Protein AF-A0A8S9IQ61-F1 (afdb_monomer)

pLDDT: mean 86.8, std 17.97, range [38.56, 98.62]

Radius of gyration: 48.07 Å; Cα contacts (8 Å, |Δi|>4): 17; chains: 1; bounding box: 94×70×115 Å

Sequence (175 aa):
MERILERYERCSYAGQDVTTPSLNSQGECSTECSKLLRMIDVMQRSLRHLNGEEVDALSIRELQDLEMQLDTSLKRTRSRKNQLMVESIAQLKKKGECSTECSKLLRMIDVMQRSLRHLNGEEVDALSIRELQDLEMQLDTSLKRTRSRKNQLMVESIAQLKKKVIYWFRDDYSF

Mean predicted aligned error: 14.45 Å

Structure (mmCIF, N/CA/C/O backbone):
data_AF-A0A8S9IQ61-F1
#
_entry.id   AF-A0A8S9IQ61-F1
#
loop_
_atom_site.group_PDB
_atom_site.id
_atom_site.type_symbol
_atom_site.label_atom_id
_atom_site.label_alt_id
_atom_site.label_comp_id
_atom_site.label_asym_id
_atom_site.label_entity_id
_atom_site.label_seq_id
_atom_site.pdbx_PDB_ins_code
_atom_site.Cartn_x
_atom_site.Cartn_y
_atom_site.Cartn_z
_atom_site.occupancy
_atom_site.B_iso_or_equiv
_atom_site.auth_seq_id
_atom_site.auth_comp_id
_atom_site.auth_asym_id
_atom_site.auth_atom_id
_atom_site.pdbx_PDB_model_num
ATOM 1 N N . MET A 1 1 ? 27.419 -36.824 59.924 1.00 52.53 1 MET A N 1
ATOM 2 C CA . MET A 1 1 ? 26.022 -36.869 60.411 1.00 52.53 1 MET A CA 1
ATOM 3 C C . MET A 1 1 ? 25.902 -36.283 61.820 1.00 52.53 1 MET A C 1
ATOM 5 O O . MET A 1 1 ? 24.927 -35.600 62.085 1.00 52.53 1 MET A O 1
ATOM 9 N N . GLU A 1 2 ? 26.927 -36.415 62.669 1.00 48.75 2 GLU A N 1
ATOM 10 C CA . GLU A 1 2 ? 26.993 -35.792 64.008 1.00 48.75 2 GLU A CA 1
ATOM 11 C C . GLU A 1 2 ? 26.862 -34.261 63.995 1.00 48.75 2 GLU A C 1
ATOM 13 O O . GLU A 1 2 ? 26.062 -33.723 64.740 1.00 48.75 2 GLU A O 1
ATOM 18 N N . ARG A 1 3 ? 27.513 -33.548 63.061 1.00 51.72 3 ARG A N 1
ATOM 19 C CA . ARG A 1 3 ? 27.386 -32.074 62.946 1.00 51.72 3 ARG A CA 1
ATOM 20 C C . ARG A 1 3 ? 25.969 -31.572 62.636 1.00 51.72 3 ARG A C 1
ATOM 22 O O . ARG A 1 3 ? 25.668 -30.400 62.847 1.00 51.72 3 ARG A O 1
ATOM 29 N N . ILE A 1 4 ? 25.124 -32.427 62.056 1.00 59.19 4 ILE A N 1
ATOM 30 C CA . ILE A 1 4 ? 23.730 -32.086 61.734 1.00 59.19 4 ILE A CA 1
ATOM 31 C C . ILE A 1 4 ? 22.857 -32.316 62.968 1.00 59.19 4 ILE A C 1
ATOM 33 O O . ILE A 1 4 ? 22.025 -31.469 63.277 1.00 59.19 4 ILE A O 1
ATOM 37 N N . LEU A 1 5 ? 23.105 -33.402 63.703 1.00 63.81 5 LEU A N 1
ATOM 38 C CA . LEU A 1 5 ? 22.454 -33.680 64.983 1.00 63.81 5 LEU A CA 1
ATOM 39 C C . LEU A 1 5 ? 22.826 -32.630 66.039 1.00 63.81 5 LEU A C 1
ATOM 41 O O . LEU A 1 5 ? 21.944 -32.103 66.700 1.00 63.81 5 LEU A O 1
ATOM 45 N N . GLU A 1 6 ? 24.090 -32.210 66.086 1.00 59.38 6 GLU A N 1
ATOM 46 C CA . GLU A 1 6 ? 24.589 -31.167 66.990 1.00 59.38 6 GLU A CA 1
ATOM 47 C C . GLU A 1 6 ? 23.971 -29.785 66.692 1.00 59.38 6 GLU A C 1
ATOM 49 O O . GLU A 1 6 ? 23.684 -29.005 67.601 1.00 59.38 6 GLU A O 1
ATOM 54 N N . ARG A 1 7 ? 23.691 -29.477 65.412 1.00 59.91 7 ARG A N 1
ATOM 55 C CA . ARG A 1 7 ? 22.903 -28.286 65.040 1.00 59.91 7 ARG A CA 1
ATOM 56 C C . ARG A 1 7 ? 21.443 -28.411 65.462 1.00 59.91 7 ARG A C 1
ATOM 58 O O . ARG A 1 7 ? 20.866 -27.417 65.892 1.00 59.91 7 ARG A O 1
ATOM 65 N N . TYR A 1 8 ? 20.856 -29.598 65.335 1.00 60.31 8 TYR A N 1
ATOM 66 C CA . TYR A 1 8 ? 19.469 -29.832 65.725 1.00 60.31 8 TYR A CA 1
ATOM 67 C C . TYR A 1 8 ? 19.285 -29.764 67.246 1.00 60.31 8 TYR A C 1
ATOM 69 O O . TYR A 1 8 ? 18.335 -29.137 67.707 1.00 60.31 8 TYR A O 1
ATOM 77 N N . GLU A 1 9 ? 20.227 -30.296 68.028 1.00 61.78 9 GLU A N 1
ATOM 78 C CA . GLU A 1 9 ? 20.242 -30.151 69.487 1.00 61.78 9 GLU A CA 1
ATOM 79 C C . GLU A 1 9 ? 20.440 -28.694 69.905 1.00 61.78 9 GLU A C 1
ATOM 81 O O . GLU A 1 9 ? 19.674 -28.195 70.726 1.00 61.78 9 GLU A O 1
ATOM 86 N N . ARG A 1 10 ? 21.371 -27.948 69.291 1.00 56.84 10 ARG A N 1
ATOM 87 C CA . ARG A 1 10 ? 21.525 -26.510 69.584 1.00 56.84 10 ARG A CA 1
ATOM 88 C C . ARG A 1 10 ? 20.272 -25.695 69.273 1.00 56.84 10 ARG A C 1
ATOM 90 O O . ARG A 1 10 ? 19.954 -24.788 70.032 1.00 56.84 10 ARG A O 1
ATOM 97 N N . CYS A 1 11 ? 19.556 -26.003 68.192 1.00 53.03 11 CYS A N 1
ATOM 98 C CA . CYS A 1 11 ? 18.304 -25.321 67.854 1.00 53.03 11 CYS A CA 1
ATOM 99 C C . CYS A 1 11 ? 17.127 -25.759 68.740 1.00 53.03 11 CYS A C 1
ATOM 101 O O . CYS A 1 11 ? 16.265 -24.939 69.036 1.00 53.03 11 CYS A O 1
ATOM 103 N N . SER A 1 12 ? 17.100 -27.017 69.190 1.00 54.62 12 SER A N 1
ATOM 104 C CA . SER A 1 12 ? 16.070 -27.537 70.097 1.00 54.62 12 SER A CA 1
ATOM 105 C C . SER A 1 12 ? 16.235 -27.007 71.524 1.00 54.62 12 SER A C 1
ATOM 107 O O . SER A 1 12 ? 15.243 -26.699 72.179 1.00 54.62 12 SER A O 1
ATOM 109 N N . TYR A 1 13 ? 17.474 -26.866 72.005 1.00 48.06 13 TYR A N 1
ATOM 110 C CA . TYR A 1 13 ? 17.764 -26.372 73.355 1.00 48.06 13 TYR A CA 1
ATOM 111 C C . TYR A 1 13 ? 17.834 -24.837 73.448 1.00 48.06 13 TYR A C 1
ATOM 113 O O . TYR A 1 13 ? 17.568 -24.289 74.514 1.00 48.06 13 TYR A O 1
ATOM 121 N N . ALA A 1 14 ? 18.067 -24.116 72.342 1.00 46.41 14 ALA A N 1
ATOM 122 C CA . ALA A 1 14 ? 17.944 -22.649 72.296 1.00 46.41 14 ALA A CA 1
ATOM 123 C C . ALA A 1 14 ? 16.496 -22.135 72.471 1.00 46.41 14 ALA A C 1
ATOM 125 O O . ALA A 1 14 ? 16.281 -20.929 72.551 1.00 46.41 14 ALA A O 1
ATOM 126 N N . GLY A 1 15 ? 15.504 -23.033 72.526 1.00 48.69 15 GLY A N 1
ATOM 127 C CA . GLY A 1 15 ? 14.116 -22.710 72.862 1.00 48.69 15 GLY A CA 1
ATOM 128 C C . GLY A 1 15 ? 13.781 -22.775 74.357 1.00 48.69 15 GLY A C 1
ATOM 129 O O . GLY A 1 15 ? 12.639 -22.486 74.703 1.00 48.69 15 GLY A O 1
ATOM 130 N N . GLN A 1 16 ? 14.716 -23.171 75.234 1.00 50.72 16 GLN A N 1
ATOM 131 C CA . GLN A 1 16 ? 14.418 -23.375 76.659 1.00 50.72 16 GLN A CA 1
ATOM 132 C C . GLN A 1 16 ? 15.109 -22.432 77.644 1.00 50.72 16 GLN A C 1
ATOM 134 O O . GLN A 1 16 ? 14.685 -22.419 78.793 1.00 50.72 16 GLN A O 1
ATOM 139 N N . ASP A 1 17 ? 16.056 -21.584 77.237 1.00 42.75 17 ASP A N 1
ATOM 140 C CA . ASP A 1 17 ? 16.673 -20.646 78.179 1.00 42.75 17 ASP A CA 1
ATOM 141 C C . ASP A 1 17 ? 17.008 -19.281 77.562 1.00 42.75 17 ASP A C 1
ATOM 143 O O . ASP A 1 17 ? 17.622 -19.179 76.502 1.00 42.75 17 ASP A O 1
ATOM 147 N N . VAL A 1 18 ? 16.672 -18.243 78.335 1.00 41.97 18 VAL A N 1
ATOM 148 C CA . VAL A 1 18 ? 17.069 -16.827 78.217 1.00 41.97 18 VAL A CA 1
ATOM 149 C C . VAL A 1 18 ? 16.167 -15.917 77.360 1.00 41.97 18 VAL A C 1
ATOM 151 O O . VAL A 1 18 ? 16.386 -15.657 76.183 1.00 41.97 18 VAL A O 1
ATOM 154 N N . THR A 1 19 ? 15.206 -15.325 78.077 1.00 40.38 19 THR A N 1
ATOM 155 C CA . THR A 1 19 ? 14.954 -13.871 78.135 1.00 40.38 19 THR A CA 1
ATOM 156 C C . THR A 1 19 ? 14.535 -13.167 76.841 1.00 40.38 19 THR A C 1
ATOM 158 O O . THR A 1 19 ? 15.355 -12.693 76.064 1.00 40.38 19 THR A O 1
ATOM 161 N N . THR A 1 20 ? 13.214 -13.007 76.707 1.00 43.06 20 THR A N 1
ATOM 162 C CA . THR A 1 20 ? 12.509 -11.883 76.060 1.00 43.06 20 THR A CA 1
ATOM 163 C C . THR A 1 20 ? 13.327 -11.058 75.047 1.00 43.06 20 THR A C 1
ATOM 165 O O . THR A 1 20 ? 13.883 -10.017 75.417 1.00 43.06 20 THR A O 1
ATOM 168 N N . PRO A 1 21 ? 13.298 -11.385 73.741 1.00 38.56 21 PRO A N 1
ATOM 169 C CA . PRO A 1 21 ? 13.152 -10.309 72.776 1.00 38.56 21 PRO A CA 1
ATOM 170 C C . PRO A 1 21 ? 11.788 -9.675 73.067 1.00 38.56 21 PRO A C 1
ATOM 172 O O . PRO A 1 21 ? 10.817 -10.379 73.350 1.00 38.56 21 PRO A O 1
ATOM 175 N N . SER A 1 22 ? 11.733 -8.349 73.122 1.00 44.47 22 SER A N 1
ATOM 176 C CA . SER A 1 22 ? 10.523 -7.614 73.478 1.00 44.47 22 SER A CA 1
ATOM 177 C C . SER A 1 22 ? 9.287 -8.193 72.775 1.00 44.47 22 SER A C 1
ATOM 179 O O . SER A 1 22 ? 9.250 -8.342 71.555 1.00 44.47 22 SER A O 1
ATOM 181 N N . LEU A 1 23 ? 8.244 -8.481 73.557 1.00 46.03 23 LEU A N 1
ATOM 182 C CA . LEU A 1 2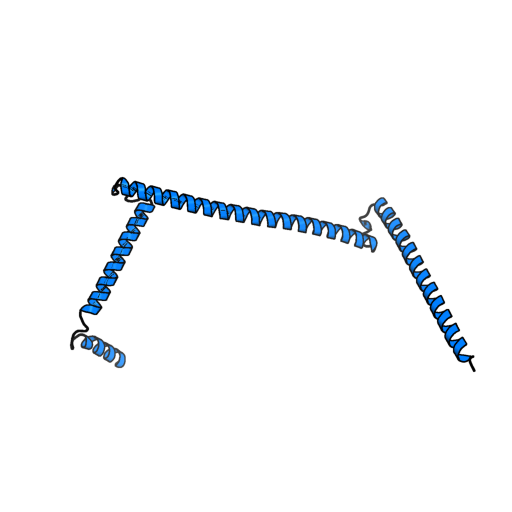3 ? 6.917 -8.894 73.076 1.00 46.03 23 LEU A CA 1
ATOM 183 C C . LEU A 1 23 ? 6.327 -7.887 72.056 1.00 46.03 23 LEU A C 1
ATOM 185 O O . LEU A 1 23 ? 5.369 -8.187 71.347 1.00 46.03 23 LEU A O 1
ATOM 189 N N . ASN A 1 24 ? 6.933 -6.701 71.965 1.00 47.69 24 ASN A N 1
ATOM 190 C CA . ASN A 1 24 ? 6.568 -5.616 71.074 1.00 47.69 24 ASN A CA 1
ATOM 191 C C . ASN A 1 24 ? 6.869 -5.933 69.601 1.00 47.69 24 ASN A C 1
ATOM 193 O O . ASN A 1 24 ? 6.006 -5.678 68.779 1.00 47.69 24 ASN A O 1
ATOM 197 N N . SER A 1 25 ? 7.994 -6.562 69.238 1.00 48.81 25 SER A N 1
ATOM 198 C CA . SER A 1 25 ? 8.339 -6.788 67.815 1.00 48.81 25 SER A CA 1
ATOM 199 C C . SER A 1 25 ? 7.575 -7.961 67.175 1.00 48.81 25 SER A C 1
ATOM 201 O O . SER A 1 25 ? 7.188 -7.903 66.006 1.00 48.81 25 SER A O 1
ATOM 203 N N . GLN A 1 26 ? 7.276 -9.009 67.952 1.00 46.44 26 GLN A N 1
ATOM 204 C CA . GLN A 1 26 ? 6.421 -10.124 67.520 1.00 46.44 26 GLN A CA 1
ATOM 205 C C . GLN A 1 26 ? 4.934 -9.719 67.479 1.00 46.44 26 GLN A C 1
ATOM 207 O O . GLN A 1 26 ? 4.199 -10.131 66.578 1.00 46.44 26 GLN A O 1
ATOM 212 N N . GLY A 1 27 ? 4.502 -8.862 68.414 1.00 52.84 27 GLY A N 1
ATOM 213 C CA . GLY A 1 27 ? 3.184 -8.228 68.403 1.00 52.84 27 GLY A CA 1
ATOM 214 C C . GLY A 1 27 ? 3.014 -7.231 67.254 1.00 52.84 27 GLY A C 1
ATOM 215 O O . GLY A 1 27 ? 1.989 -7.251 66.581 1.00 52.84 27 GLY A O 1
ATOM 216 N N . GLU A 1 28 ? 4.027 -6.417 66.957 1.00 53.00 28 GLU A N 1
ATOM 217 C CA . GLU A 1 28 ? 4.022 -5.437 65.863 1.00 53.00 28 GLU A CA 1
ATOM 218 C C . GLU A 1 28 ? 3.859 -6.115 64.497 1.00 53.00 28 GLU A C 1
ATOM 220 O O . GLU A 1 28 ? 2.930 -5.765 63.771 1.00 53.00 28 GLU A O 1
ATOM 225 N N . CYS A 1 29 ? 4.634 -7.165 64.197 1.00 57.16 29 CYS A N 1
ATOM 226 C CA . CYS A 1 29 ? 4.504 -7.942 62.954 1.00 57.16 29 CYS A CA 1
ATOM 227 C C . CYS A 1 29 ? 3.119 -8.614 62.819 1.00 57.16 29 CYS A C 1
ATOM 229 O O . CYS A 1 29 ? 2.504 -8.605 61.750 1.00 57.16 29 CYS A O 1
ATOM 231 N N . SER A 1 30 ? 2.563 -9.130 63.922 1.00 72.44 30 SER A N 1
ATOM 232 C CA . SER A 1 30 ? 1.200 -9.679 63.953 1.00 72.44 30 SER A CA 1
ATOM 233 C C . SER A 1 30 ? 0.133 -8.597 63.731 1.00 72.44 30 SER A C 1
ATOM 235 O O . SER A 1 30 ? -0.842 -8.810 63.005 1.00 72.44 30 SER A O 1
ATOM 237 N N . THR A 1 31 ? 0.300 -7.415 64.330 1.00 82.69 31 THR A N 1
ATOM 238 C CA . THR A 1 31 ? -0.642 -6.301 64.154 1.00 82.69 31 THR A CA 1
ATOM 239 C C . THR A 1 31 ? -0.579 -5.718 62.748 1.00 82.69 31 THR A C 1
ATOM 241 O O . THR A 1 31 ? -1.620 -5.393 62.178 1.00 82.69 31 THR A O 1
ATOM 244 N N . GLU A 1 32 ? 0.603 -5.623 62.152 1.00 83.25 32 GLU A N 1
ATOM 245 C CA . GLU A 1 32 ? 0.790 -5.137 60.789 1.00 83.25 32 GLU A CA 1
ATOM 246 C C . GLU A 1 32 ? 0.168 -6.097 59.767 1.00 83.25 32 GLU A C 1
ATOM 248 O O . GLU A 1 32 ? -0.643 -5.669 58.942 1.00 83.25 32 GLU A O 1
ATOM 253 N N . CYS A 1 33 ? 0.393 -7.406 59.917 1.00 86.69 33 CYS A N 1
ATOM 254 C CA . CYS A 1 33 ? -0.305 -8.433 59.139 1.00 86.69 33 CYS A CA 1
ATOM 255 C C . CYS A 1 33 ? -1.835 -8.329 59.270 1.00 86.69 33 CYS A C 1
ATOM 257 O O . CYS A 1 33 ? -2.552 -8.403 58.271 1.00 86.69 33 CYS A O 1
ATOM 259 N N . SER A 1 34 ? -2.359 -8.093 60.477 1.00 88.06 34 SER A N 1
ATOM 260 C CA . SER A 1 34 ? -3.808 -7.947 60.688 1.00 88.06 34 SER A CA 1
ATOM 261 C C . SER A 1 34 ? -4.400 -6.699 60.013 1.00 88.06 34 SER A C 1
ATOM 263 O O . SER A 1 34 ? -5.523 -6.737 59.502 1.00 88.06 34 SER A O 1
ATOM 265 N N . LYS A 1 35 ? -3.641 -5.594 59.960 1.00 93.19 35 LYS A N 1
ATOM 266 C CA . LYS A 1 35 ? -4.036 -4.365 59.255 1.00 93.19 35 LYS A CA 1
ATOM 267 C C . LYS A 1 35 ? -4.085 -4.599 57.747 1.00 93.19 35 LYS A C 1
ATOM 269 O O . LYS A 1 35 ? -5.055 -4.198 57.107 1.00 93.19 35 LYS A O 1
ATOM 274 N N . LEU A 1 36 ? -3.078 -5.280 57.199 1.00 92.62 36 LEU A N 1
ATOM 275 C CA . LEU A 1 36 ? -3.023 -5.624 55.777 1.00 92.62 36 LEU A CA 1
ATOM 276 C C . LEU A 1 36 ? -4.180 -6.543 55.370 1.00 92.62 36 LEU A C 1
ATOM 278 O O . LEU A 1 36 ? -4.847 -6.266 54.376 1.00 92.62 36 LEU A O 1
ATOM 282 N N . LEU A 1 37 ? -4.485 -7.572 56.169 1.00 93.62 37 LEU A N 1
ATOM 283 C CA . LEU A 1 37 ? -5.631 -8.458 55.930 1.00 93.62 37 LEU A CA 1
ATOM 284 C C . LEU A 1 37 ? -6.958 -7.693 55.917 1.00 93.62 37 LEU A C 1
ATOM 286 O O . LEU A 1 37 ? -7.763 -7.871 55.008 1.00 93.62 37 LEU A O 1
ATOM 290 N N . ARG A 1 38 ? -7.161 -6.771 56.865 1.00 93.69 38 ARG A N 1
ATOM 291 C CA . ARG A 1 38 ? -8.337 -5.889 56.858 1.00 93.69 38 ARG A CA 1
ATOM 292 C C . ARG A 1 38 ? -8.417 -5.023 55.604 1.00 93.69 38 ARG A C 1
ATOM 294 O O . ARG A 1 38 ? -9.513 -4.815 55.088 1.00 93.69 38 ARG A O 1
ATOM 301 N N . MET A 1 39 ? -7.287 -4.509 55.121 1.00 94.94 39 MET A N 1
ATOM 302 C CA . MET A 1 39 ? -7.260 -3.689 53.911 1.00 94.94 39 MET A CA 1
ATOM 303 C C . MET A 1 39 ? -7.611 -4.510 52.665 1.00 94.94 39 MET A C 1
ATOM 305 O O . MET A 1 39 ? -8.403 -4.049 51.846 1.00 94.94 39 MET A O 1
ATOM 309 N N . ILE A 1 40 ? -7.099 -5.742 52.564 1.00 94.69 40 ILE A N 1
ATOM 310 C CA . ILE A 1 40 ? -7.462 -6.695 51.504 1.00 94.69 40 ILE A CA 1
ATOM 311 C C . ILE A 1 40 ? -8.966 -6.975 51.528 1.00 94.69 40 ILE A C 1
ATOM 313 O O . ILE A 1 40 ? -9.621 -6.859 50.497 1.00 94.69 40 ILE A O 1
ATOM 317 N N . ASP A 1 41 ? -9.524 -7.266 52.700 1.00 95.38 41 ASP A N 1
ATOM 318 C CA . ASP A 1 41 ? -10.954 -7.519 52.889 1.00 95.38 41 ASP A CA 1
ATOM 319 C C . ASP A 1 41 ? -11.827 -6.349 52.412 1.00 95.38 41 ASP A C 1
ATOM 321 O O . ASP A 1 41 ? -12.841 -6.537 51.739 1.00 95.38 41 ASP A O 1
ATOM 325 N N . VAL A 1 42 ? -11.439 -5.118 52.759 1.00 94.56 42 VAL A N 1
ATOM 326 C CA . VAL A 1 42 ? -12.146 -3.906 52.318 1.00 94.56 42 VAL A CA 1
ATOM 327 C C . VAL A 1 42 ? -12.052 -3.743 50.800 1.00 94.56 42 VAL A C 1
ATOM 329 O O . VAL A 1 42 ? -13.063 -3.468 50.155 1.00 94.56 42 VAL A O 1
ATOM 332 N N . MET A 1 43 ? -10.871 -3.958 50.216 1.00 94.31 43 MET A N 1
ATOM 333 C CA . MET A 1 43 ? -10.677 -3.888 48.765 1.00 94.31 43 MET A CA 1
ATOM 334 C C . MET A 1 43 ? -11.481 -4.960 48.021 1.00 94.31 43 MET A C 1
ATOM 336 O O . MET A 1 43 ? -12.093 -4.661 47.000 1.00 94.31 43 MET A O 1
ATOM 340 N N . GLN A 1 44 ? -11.532 -6.189 48.536 1.00 95.81 44 GLN A N 1
ATOM 341 C CA . GLN A 1 44 ? -12.309 -7.275 47.940 1.00 95.81 44 GLN A CA 1
ATOM 342 C C . GLN A 1 44 ? -13.811 -6.992 47.975 1.00 95.81 44 GLN A C 1
ATOM 344 O O . GLN A 1 44 ? -14.474 -7.168 46.956 1.00 95.81 44 GLN A O 1
ATOM 349 N N . ARG A 1 45 ? -14.346 -6.490 49.097 1.00 94.19 45 ARG A N 1
ATOM 350 C CA . ARG A 1 45 ? -15.750 -6.041 49.157 1.00 94.19 45 ARG A CA 1
ATOM 351 C C . ARG A 1 45 ? -16.027 -4.927 48.151 1.00 94.19 45 ARG A C 1
ATOM 353 O O . ARG A 1 45 ? -17.018 -4.979 47.436 1.00 94.19 45 ARG A O 1
ATOM 360 N N . SER A 1 46 ? -15.121 -3.954 48.040 1.00 93.62 46 SER A N 1
ATOM 361 C CA . SER A 1 46 ? -15.253 -2.877 47.054 1.00 93.62 46 SER A CA 1
ATOM 362 C C . SER A 1 46 ? -15.273 -3.401 45.613 1.00 93.62 46 SER A C 1
ATOM 364 O O . SER A 1 46 ? -16.082 -2.934 44.816 1.00 93.62 46 SER A O 1
ATOM 366 N N . LEU A 1 47 ? -14.436 -4.390 45.281 1.00 94.56 47 LEU A N 1
ATOM 367 C CA . LEU A 1 47 ? -14.452 -5.043 43.970 1.00 94.56 47 LEU A CA 1
ATOM 368 C C . LEU A 1 47 ? -15.771 -5.769 43.700 1.00 94.56 47 LEU A C 1
ATOM 370 O O . LEU A 1 47 ? -16.306 -5.635 42.604 1.00 94.56 47 LEU A O 1
ATOM 374 N N . ARG A 1 48 ? -16.314 -6.487 44.689 1.00 96.50 48 ARG A N 1
ATOM 375 C CA . ARG A 1 48 ? -17.628 -7.133 44.568 1.00 96.50 48 ARG A CA 1
ATOM 376 C C . ARG A 1 48 ? -18.721 -6.112 44.270 1.00 96.50 48 ARG A C 1
ATOM 378 O O . ARG A 1 48 ? -19.431 -6.266 43.283 1.00 96.50 48 ARG A O 1
ATOM 385 N N . HIS A 1 49 ? -18.768 -5.006 45.012 1.00 95.31 49 HIS A N 1
ATOM 386 C CA . HIS A 1 49 ? -19.729 -3.933 44.739 1.00 95.31 49 HIS A CA 1
ATOM 387 C C . HIS A 1 49 ? -19.549 -3.342 43.330 1.00 95.31 49 HIS A C 1
ATOM 389 O O . HIS A 1 49 ? -20.525 -3.167 42.608 1.00 95.31 49 HIS A O 1
ATOM 395 N N . LEU A 1 50 ? -18.309 -3.087 42.890 1.00 94.69 50 LEU A N 1
ATOM 396 C CA . LEU A 1 50 ? -18.022 -2.599 41.531 1.00 94.69 50 LEU A CA 1
ATOM 397 C C . LEU A 1 50 ? -18.405 -3.603 40.432 1.00 94.69 50 LEU A C 1
ATOM 399 O O . LEU A 1 50 ? -18.725 -3.190 39.318 1.00 94.69 50 LEU A O 1
ATOM 403 N N . ASN A 1 51 ? -18.409 -4.898 40.740 1.00 94.88 51 ASN A N 1
ATOM 404 C CA . ASN A 1 51 ? -18.919 -5.946 39.860 1.00 94.88 51 ASN A CA 1
ATOM 405 C C . ASN A 1 51 ? -20.452 -6.067 39.883 1.00 94.88 51 ASN A C 1
ATOM 407 O O . ASN A 1 51 ? -21.007 -6.848 39.113 1.00 94.88 51 ASN A O 1
ATOM 411 N N . GLY A 1 52 ? -21.144 -5.306 40.735 1.00 93.38 52 GLY A N 1
ATOM 412 C CA . GLY A 1 52 ? -22.586 -5.431 40.932 1.00 93.38 52 GLY A CA 1
ATOM 413 C C . GLY A 1 52 ? -22.981 -6.624 41.807 1.00 93.38 52 GLY A C 1
ATOM 414 O O . GLY A 1 52 ? -24.104 -7.108 41.708 1.00 93.38 52 GLY A O 1
ATOM 415 N N . GLU A 1 53 ? -22.074 -7.106 42.654 1.00 94.44 53 GLU A N 1
ATOM 416 C CA . GLU A 1 53 ? -22.314 -8.154 43.648 1.00 94.44 53 GLU A CA 1
ATOM 417 C C . GLU A 1 53 ? -22.541 -7.533 45.040 1.00 94.44 53 GLU A C 1
ATOM 419 O O . GLU A 1 53 ? -22.019 -6.459 45.336 1.00 94.44 53 GLU A O 1
ATOM 424 N N . GLU A 1 54 ? -23.296 -8.211 45.916 1.00 91.19 54 GLU A N 1
ATOM 425 C CA . GLU A 1 54 ? -23.578 -7.779 47.308 1.00 91.19 54 GLU A CA 1
ATOM 426 C C . GLU A 1 54 ? -24.213 -6.371 47.428 1.00 91.19 54 GLU A C 1
ATOM 428 O O . GLU A 1 54 ? -24.177 -5.738 48.482 1.00 91.19 54 GLU A O 1
ATOM 433 N N . VAL A 1 55 ? -24.841 -5.883 46.355 1.00 90.75 55 VAL A N 1
ATOM 434 C CA . VAL A 1 55 ? -25.339 -4.501 46.251 1.00 90.75 55 VAL A CA 1
ATOM 435 C C . VAL A 1 55 ? -26.585 -4.247 47.105 1.00 90.75 55 VAL A C 1
ATOM 437 O O . VAL A 1 55 ? -26.813 -3.124 47.544 1.00 90.75 55 VAL A O 1
ATOM 440 N N . ASP A 1 56 ? -27.362 -5.292 47.400 1.00 92.50 56 ASP A N 1
ATOM 441 C CA . ASP A 1 56 ? -28.576 -5.214 48.228 1.00 92.50 56 ASP A CA 1
ATOM 442 C C . ASP A 1 56 ? -28.291 -4.738 49.664 1.00 92.50 56 ASP A C 1
ATOM 444 O O . ASP A 1 56 ? -29.192 -4.274 50.363 1.00 92.50 56 ASP A O 1
ATOM 448 N N . ALA A 1 57 ? -27.036 -4.851 50.115 1.00 90.44 57 ALA A N 1
ATOM 449 C CA . ALA A 1 57 ? -26.593 -4.396 51.429 1.00 90.44 57 ALA A CA 1
ATOM 450 C C . ALA A 1 57 ? -26.236 -2.897 51.473 1.00 90.44 57 ALA A C 1
ATOM 452 O O . ALA A 1 57 ? -25.957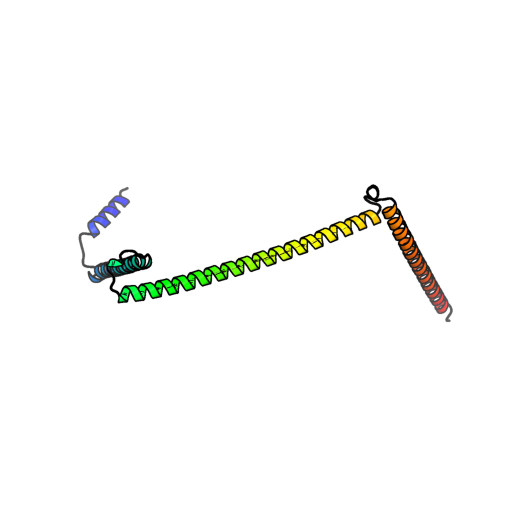 -2.375 52.554 1.00 90.44 57 ALA A O 1
ATOM 453 N N . LEU A 1 58 ? -26.221 -2.208 50.325 1.00 93.06 58 LEU A N 1
ATOM 454 C CA . LEU A 1 58 ? -25.839 -0.802 50.215 1.00 93.06 58 LEU A CA 1
ATOM 455 C C . LEU A 1 58 ? -27.033 0.135 50.404 1.00 93.06 58 LEU A C 1
ATOM 457 O O . LEU A 1 58 ? -28.156 -0.124 49.973 1.00 93.06 58 LEU A O 1
ATOM 461 N N . SER A 1 59 ? -26.774 1.287 51.014 1.00 96.12 59 SER A N 1
ATOM 462 C CA . SER A 1 59 ? -27.745 2.375 51.087 1.00 96.12 59 SER A CA 1
ATOM 463 C C . SER A 1 59 ? -27.928 3.066 49.731 1.00 96.12 59 SER A C 1
ATOM 465 O O . SER A 1 59 ? -27.059 3.026 48.862 1.00 96.12 59 SER A O 1
ATOM 467 N N . ILE A 1 60 ? -29.035 3.799 49.571 1.00 96.06 60 ILE A N 1
ATOM 468 C CA . ILE A 1 60 ? -29.321 4.581 48.352 1.00 96.06 60 ILE A CA 1
ATOM 469 C C . ILE A 1 60 ? -28.173 5.543 48.010 1.00 96.06 60 ILE A C 1
ATOM 471 O O . ILE A 1 60 ? -27.847 5.717 46.839 1.00 96.06 60 ILE A O 1
ATOM 475 N N . ARG A 1 61 ? -27.539 6.159 49.016 1.00 97.06 61 ARG A N 1
ATOM 476 C CA . ARG A 1 61 ? -26.428 7.091 48.785 1.00 97.06 61 ARG A CA 1
ATOM 477 C C . ARG A 1 61 ? -25.183 6.366 48.272 1.00 97.06 61 ARG A C 1
ATOM 479 O O . ARG A 1 61 ? -24.577 6.817 47.311 1.00 97.06 61 ARG A O 1
ATOM 486 N N . GLU A 1 62 ? -24.838 5.230 48.875 1.00 95.19 62 GLU A N 1
ATOM 487 C CA . GLU A 1 62 ? -23.701 4.409 48.433 1.00 95.19 62 GLU A CA 1
ATOM 488 C C . GLU A 1 62 ? -23.923 3.845 47.026 1.00 95.19 62 GLU A C 1
ATOM 490 O O . GLU A 1 62 ? -22.994 3.803 46.226 1.00 95.19 62 GLU A O 1
ATOM 495 N N . LEU A 1 63 ? -25.163 3.474 46.702 1.00 96.38 63 LEU A N 1
ATOM 496 C CA . LEU A 1 63 ? -25.577 3.084 45.357 1.00 96.38 63 LEU A CA 1
ATOM 497 C C . LEU A 1 63 ? -25.392 4.212 44.335 1.00 96.38 63 LEU A C 1
ATOM 499 O O . LEU A 1 63 ? -24.850 3.967 43.261 1.00 96.38 63 LEU A O 1
ATOM 503 N N . GLN A 1 64 ? -25.798 5.442 44.666 1.00 97.44 64 GLN A N 1
ATOM 504 C CA . GLN A 1 64 ? -25.610 6.611 43.796 1.00 97.44 64 GLN A CA 1
ATOM 505 C C . GLN A 1 64 ? -24.125 6.916 43.555 1.00 97.44 64 GLN A C 1
ATOM 507 O O . GLN A 1 64 ? -23.719 7.174 42.420 1.00 97.44 64 GLN A O 1
ATOM 512 N N . ASP A 1 65 ? -23.304 6.849 44.606 1.00 96.19 65 ASP A N 1
ATOM 513 C CA . ASP A 1 65 ? -21.857 7.051 44.501 1.00 96.19 65 ASP A CA 1
ATOM 514 C C . ASP A 1 65 ? -21.207 5.961 43.627 1.00 96.19 65 ASP A C 1
ATOM 516 O O . ASP A 1 65 ? -20.389 6.257 42.747 1.00 96.19 65 ASP A O 1
ATOM 520 N N . LEU A 1 66 ? -21.613 4.701 43.821 1.00 96.31 66 LEU A N 1
ATOM 521 C CA . LEU A 1 66 ? -21.153 3.555 43.038 1.00 96.31 66 LEU A CA 1
ATOM 522 C C . LEU A 1 66 ? -21.554 3.677 41.560 1.00 96.31 66 LEU A C 1
ATOM 524 O O . LEU A 1 66 ? -20.718 3.475 40.678 1.00 96.31 66 LEU A O 1
ATOM 528 N N . GLU A 1 67 ? -22.801 4.056 41.277 1.00 96.94 67 GLU A N 1
ATOM 529 C CA . GLU A 1 67 ? -23.301 4.288 39.919 1.00 96.94 67 GLU A CA 1
ATOM 530 C C . GLU A 1 67 ? -22.493 5.386 39.215 1.00 96.94 67 GLU A C 1
ATOM 532 O O . GLU A 1 67 ? -22.013 5.187 38.095 1.00 96.94 67 GLU A O 1
ATOM 537 N N . MET A 1 68 ? -22.254 6.516 39.886 1.00 97.88 68 MET A N 1
ATOM 538 C CA . MET A 1 68 ? -21.451 7.612 39.342 1.00 97.88 68 MET A CA 1
ATOM 539 C C . MET A 1 68 ? -19.999 7.184 39.072 1.00 97.88 68 MET A C 1
ATOM 541 O O . MET A 1 68 ? -19.415 7.553 38.041 1.00 97.88 68 MET A O 1
ATOM 545 N N . GLN A 1 69 ? -19.405 6.385 39.965 1.00 97.25 69 GLN A N 1
ATOM 546 C CA . GLN A 1 69 ? -18.063 5.831 39.781 1.00 97.25 69 GLN A CA 1
ATOM 547 C C . GLN A 1 69 ? -17.999 4.889 38.571 1.00 97.25 69 GLN A C 1
ATOM 549 O O . GLN A 1 69 ? -17.059 4.984 37.766 1.00 97.25 69 GLN A O 1
ATOM 554 N N . LEU A 1 70 ? -18.983 4.002 38.421 1.00 97.56 70 LEU A N 1
ATOM 555 C CA . LEU A 1 70 ? -19.071 3.057 37.310 1.00 97.56 70 LEU A CA 1
ATOM 556 C C . LEU A 1 70 ? -19.306 3.773 35.981 1.00 97.56 70 LEU A C 1
ATOM 558 O O . LEU A 1 70 ? -18.566 3.523 35.029 1.00 97.56 70 LEU A O 1
ATOM 562 N N . ASP A 1 71 ? -20.248 4.713 35.915 1.00 98.19 71 ASP A N 1
ATOM 563 C CA . ASP A 1 71 ? -20.528 5.486 34.702 1.00 98.19 71 ASP A CA 1
ATOM 564 C C . ASP A 1 71 ? -19.295 6.283 34.251 1.00 98.19 71 ASP A C 1
ATOM 566 O O . ASP A 1 71 ? -18.887 6.231 33.086 1.00 98.19 71 ASP A O 1
ATOM 570 N N . THR A 1 72 ? -18.610 6.942 35.188 1.00 98.19 72 THR A N 1
ATOM 571 C CA . THR A 1 72 ? -17.377 7.684 34.892 1.00 98.19 72 THR A CA 1
ATOM 572 C C . THR A 1 72 ? -16.275 6.758 34.372 1.00 98.19 72 THR A C 1
ATOM 574 O O . THR A 1 72 ? -15.614 7.059 33.370 1.00 98.19 72 THR A O 1
ATOM 577 N N . SER A 1 73 ? -16.068 5.616 35.028 1.00 97.75 73 SER A N 1
ATOM 578 C CA . SER A 1 73 ? -15.038 4.641 34.648 1.00 97.75 73 SER A CA 1
ATOM 579 C C . SER A 1 73 ? -15.349 3.983 33.302 1.00 97.75 73 SER A C 1
ATOM 581 O O . SER A 1 73 ? -14.452 3.799 32.472 1.00 97.75 73 SER A O 1
ATOM 583 N N . LEU A 1 74 ? -16.624 3.707 33.032 1.00 98.19 74 LEU A N 1
ATOM 584 C CA . LEU A 1 74 ? -17.107 3.165 31.769 1.00 98.19 74 LEU A CA 1
ATOM 585 C C . LEU A 1 74 ? -16.936 4.174 30.631 1.00 98.19 74 LEU A C 1
ATOM 587 O O . LEU A 1 74 ? -16.435 3.809 29.565 1.00 98.19 74 LEU A O 1
ATOM 591 N N . LYS A 1 75 ? -17.282 5.448 30.852 1.00 98.56 75 LYS A N 1
ATOM 592 C CA . LYS A 1 75 ? -17.048 6.541 29.894 1.00 98.56 75 LYS A CA 1
ATOM 593 C C . LYS A 1 75 ? -15.567 6.670 29.548 1.00 98.56 75 LYS A C 1
ATOM 595 O O . LYS A 1 75 ? -15.224 6.696 28.365 1.00 98.56 75 LYS A O 1
ATOM 600 N N . ARG A 1 76 ? -14.678 6.676 30.549 1.00 98.50 76 ARG A N 1
ATOM 601 C CA . ARG A 1 76 ? -13.217 6.716 30.337 1.00 98.50 76 ARG A CA 1
ATOM 602 C C . ARG A 1 76 ? -12.721 5.501 29.554 1.00 98.50 76 ARG A C 1
ATOM 604 O O . ARG A 1 76 ? -12.001 5.666 28.571 1.00 98.50 76 ARG A O 1
ATOM 611 N N . THR A 1 77 ? -13.155 4.301 29.933 1.00 98.50 77 THR A N 1
ATOM 612 C CA . THR A 1 77 ? -12.783 3.047 29.259 1.00 98.50 77 THR A CA 1
ATOM 613 C C . THR A 1 77 ? -13.238 3.035 27.800 1.00 98.50 77 THR A C 1
ATOM 615 O O . THR A 1 77 ? -12.447 2.745 26.903 1.00 98.50 77 THR A O 1
ATOM 618 N N . ARG A 1 78 ? -14.495 3.408 27.530 1.00 98.62 78 ARG A N 1
ATOM 619 C CA . ARG A 1 78 ? -15.040 3.506 26.166 1.00 98.62 78 ARG A CA 1
ATOM 620 C C . ARG A 1 78 ? -14.306 4.553 25.337 1.00 98.62 78 ARG A C 1
ATOM 622 O O . ARG A 1 78 ? -13.959 4.268 24.194 1.00 98.62 78 ARG A O 1
ATOM 629 N N . SER A 1 79 ? -14.031 5.722 25.915 1.00 98.56 79 SER A N 1
ATOM 630 C CA . SER A 1 79 ? -13.255 6.780 25.262 1.00 98.56 79 SER A CA 1
ATOM 631 C C . SER A 1 79 ? -11.865 6.280 24.864 1.00 98.56 79 SER A C 1
ATOM 633 O O . SER A 1 79 ? -11.490 6.365 23.694 1.00 98.56 79 SER A O 1
ATOM 635 N N . ARG A 1 80 ? -11.142 5.636 25.791 1.00 98.44 80 ARG A N 1
ATOM 636 C CA . ARG A 1 80 ? -9.814 5.077 25.512 1.00 98.44 80 ARG A CA 1
ATOM 637 C C . ARG A 1 80 ? -9.856 3.983 24.446 1.00 98.44 80 ARG A C 1
ATOM 639 O O . ARG A 1 80 ? -9.019 3.989 23.546 1.00 98.44 80 ARG A O 1
ATOM 646 N N . LYS A 1 81 ? -10.839 3.077 24.510 1.00 98.50 81 LYS A N 1
ATOM 647 C CA . LYS A 1 81 ? -11.046 2.038 23.490 1.00 98.50 81 LYS A CA 1
ATOM 648 C C . LYS A 1 81 ? -11.260 2.658 22.108 1.00 98.50 81 LYS A C 1
ATOM 650 O O . LYS A 1 81 ? -10.630 2.236 21.144 1.00 98.50 81 LYS A O 1
ATOM 655 N N . ASN A 1 82 ? -12.127 3.664 22.016 1.00 98.44 82 ASN A N 1
ATOM 656 C CA . ASN A 1 82 ? -12.428 4.338 20.756 1.00 98.44 82 ASN A CA 1
ATOM 657 C C . ASN A 1 82 ? -11.203 5.071 20.205 1.00 98.44 82 ASN A C 1
ATOM 659 O O . ASN A 1 82 ? -10.928 4.963 19.015 1.00 98.44 82 ASN A O 1
ATOM 663 N N . GLN A 1 83 ? -10.442 5.755 21.062 1.00 98.44 83 GLN A N 1
ATOM 664 C CA . GLN A 1 83 ? -9.202 6.416 20.666 1.00 98.44 83 GLN A CA 1
ATOM 665 C C . GLN A 1 83 ? -8.209 5.418 20.049 1.00 98.44 83 GLN A C 1
ATOM 667 O O . GLN A 1 83 ? -7.743 5.629 18.933 1.00 98.44 83 GLN A O 1
ATOM 672 N N . LEU A 1 84 ? -7.950 4.297 20.731 1.00 98.44 84 LEU A N 1
ATOM 673 C CA . LEU A 1 84 ? -7.054 3.248 20.231 1.00 98.44 84 LEU A CA 1
ATOM 674 C C . LEU A 1 84 ? -7.549 2.638 18.913 1.00 98.44 84 LEU A C 1
ATOM 676 O O . LEU A 1 84 ? -6.755 2.350 18.020 1.00 98.44 84 LEU A O 1
ATOM 680 N N . MET A 1 85 ? -8.864 2.463 18.767 1.00 98.38 85 MET A N 1
ATOM 681 C CA . MET A 1 85 ? -9.458 1.952 17.534 1.00 98.38 85 MET A CA 1
ATOM 682 C C . MET A 1 85 ? -9.252 2.926 16.366 1.00 98.38 85 MET A C 1
ATOM 684 O O . MET A 1 85 ? -8.862 2.503 15.280 1.00 98.38 85 MET A O 1
ATOM 688 N N . VAL A 1 86 ? -9.462 4.227 16.585 1.00 98.38 86 VAL A N 1
ATOM 689 C CA . VAL A 1 86 ? -9.226 5.268 15.572 1.00 98.38 86 VAL A CA 1
ATOM 690 C C . VAL A 1 86 ? -7.749 5.332 15.184 1.00 98.38 86 VAL A C 1
ATOM 692 O O . VAL A 1 86 ? -7.436 5.361 13.994 1.00 98.38 86 VAL A O 1
ATOM 695 N N . GLU A 1 87 ? -6.842 5.294 16.164 1.00 98.31 87 GLU A N 1
ATOM 696 C CA . GLU A 1 87 ? -5.394 5.252 15.930 1.00 98.31 87 GLU A CA 1
ATOM 697 C C . GLU A 1 87 ? -5.000 4.028 15.086 1.00 98.31 87 GLU A C 1
ATOM 699 O O . GLU A 1 87 ? -4.282 4.164 14.094 1.00 98.31 87 GLU A O 1
ATOM 704 N N . SER A 1 88 ? -5.529 2.845 15.413 1.00 98.19 88 SER A N 1
ATOM 705 C CA . SER A 1 88 ? -5.284 1.611 14.657 1.00 98.19 88 SER A CA 1
ATOM 706 C C . SER A 1 88 ? -5.801 1.698 13.217 1.00 98.19 88 SER A C 1
ATOM 708 O O . SER A 1 88 ? -5.071 1.380 12.276 1.00 98.19 88 SER A O 1
ATOM 710 N N . ILE A 1 89 ? -7.024 2.200 13.017 1.00 98.38 89 ILE A N 1
ATOM 711 C CA . ILE A 1 89 ? -7.599 2.400 11.680 1.00 98.38 89 ILE A CA 1
ATOM 712 C C . ILE A 1 89 ? -6.734 3.364 10.860 1.00 98.38 89 ILE A C 1
ATOM 714 O O . ILE A 1 89 ? -6.466 3.096 9.689 1.00 98.38 89 ILE A O 1
ATOM 718 N N . ALA A 1 90 ? -6.274 4.467 11.453 1.00 98.00 90 ALA A N 1
ATOM 719 C CA . ALA A 1 90 ? -5.422 5.437 10.770 1.00 98.00 90 ALA A CA 1
ATOM 720 C C . ALA A 1 90 ? -4.076 4.823 10.347 1.00 98.00 90 ALA A C 1
ATOM 722 O O . ALA A 1 90 ? -3.643 5.007 9.208 1.00 98.00 90 ALA A O 1
ATOM 723 N N . GLN A 1 91 ? -3.441 4.043 11.228 1.00 97.94 91 GLN A N 1
ATOM 724 C CA . GLN A 1 91 ? -2.199 3.330 10.913 1.00 97.94 91 GLN A CA 1
ATOM 725 C C . GLN A 1 91 ? -2.390 2.323 9.774 1.00 97.94 91 GLN A C 1
ATOM 727 O O . GLN A 1 91 ? -1.582 2.280 8.843 1.00 97.94 91 GLN A O 1
ATOM 732 N N . LEU A 1 92 ? -3.472 1.540 9.817 1.00 97.75 92 LEU A N 1
ATOM 733 C CA . LEU A 1 92 ? -3.791 0.563 8.777 1.00 97.75 92 LEU A CA 1
ATOM 734 C C . LEU A 1 92 ? -4.071 1.235 7.429 1.00 97.75 92 LEU A C 1
ATOM 736 O O . LEU A 1 92 ? -3.541 0.782 6.416 1.00 97.75 92 LEU A O 1
ATOM 740 N N . LYS A 1 93 ? -4.831 2.338 7.409 1.00 97.25 93 LYS A N 1
ATOM 741 C CA . LYS A 1 93 ? -5.080 3.119 6.186 1.00 97.25 93 LYS A CA 1
ATOM 742 C C . LYS A 1 93 ? -3.784 3.638 5.574 1.00 97.25 93 LYS A C 1
ATOM 744 O O . LYS A 1 93 ? -3.525 3.364 4.407 1.00 97.25 93 LYS A O 1
ATOM 749 N N . LYS A 1 94 ? -2.928 4.280 6.375 1.00 96.88 94 LYS A N 1
ATOM 750 C CA . LYS A 1 94 ? -1.632 4.799 5.912 1.00 96.88 94 LYS A CA 1
ATOM 751 C C . LYS A 1 94 ? -0.739 3.693 5.341 1.00 96.88 94 LYS A C 1
ATOM 753 O O . LYS A 1 94 ? -0.091 3.879 4.313 1.00 96.88 94 LYS A O 1
ATOM 758 N N . LYS A 1 95 ? -0.708 2.523 5.991 1.00 96.38 95 LYS A N 1
ATOM 759 C CA . LYS A 1 95 ? 0.038 1.357 5.495 1.00 96.38 95 LYS A CA 1
ATOM 760 C C . LYS A 1 95 ? -0.531 0.845 4.168 1.00 96.38 95 LYS A C 1
ATOM 762 O O . LYS A 1 95 ? 0.241 0.516 3.270 1.00 96.38 95 LYS A O 1
ATOM 767 N N . GLY A 1 96 ? -1.857 0.798 4.042 1.00 95.62 96 GLY A N 1
ATOM 768 C CA . GLY A 1 96 ? -2.543 0.436 2.803 1.00 95.62 96 GLY A CA 1
ATOM 769 C C . GLY A 1 96 ? -2.202 1.388 1.658 1.00 95.62 96 GLY A C 1
ATOM 770 O O . GLY A 1 96 ? -1.749 0.940 0.611 1.00 95.62 96 GLY A O 1
ATOM 771 N N . GLU A 1 97 ? -2.329 2.695 1.876 1.00 95.94 97 GLU A N 1
ATOM 772 C CA . GLU A 1 97 ? -2.004 3.731 0.887 1.00 95.94 97 GLU A CA 1
ATOM 773 C C . GLU A 1 97 ? -0.556 3.610 0.397 1.00 95.94 97 GLU A C 1
ATOM 775 O O . GLU A 1 97 ? -0.326 3.460 -0.804 1.00 95.94 97 GLU A O 1
ATOM 780 N N . CYS A 1 98 ? 0.408 3.545 1.320 1.00 94.25 98 CYS A N 1
ATOM 781 C CA . CYS A 1 98 ? 1.820 3.359 0.987 1.00 94.25 98 CYS A CA 1
ATOM 782 C C . CYS A 1 98 ? 2.061 2.067 0.186 1.00 94.25 98 CYS A C 1
ATOM 784 O O . CYS A 1 98 ? 2.774 2.074 -0.815 1.00 94.25 98 CYS A O 1
ATOM 786 N N . SER A 1 99 ? 1.415 0.958 0.562 1.00 94.94 99 SER A N 1
ATOM 787 C CA . SER A 1 99 ? 1.521 -0.304 -0.177 1.00 94.94 99 SER A CA 1
ATOM 788 C C . SER A 1 99 ? 0.971 -0.198 -1.605 1.00 94.94 99 SER A C 1
ATOM 790 O O . SER A 1 99 ? 1.591 -0.713 -2.542 1.00 94.94 99 SER A O 1
ATOM 792 N N . THR A 1 100 ? -0.151 0.503 -1.802 1.00 95.75 100 THR A N 1
ATOM 793 C CA . THR A 1 100 ? -0.704 0.728 -3.146 1.00 95.75 100 THR A CA 1
ATOM 794 C C . THR A 1 100 ? 0.199 1.608 -4.004 1.00 95.75 100 THR A C 1
ATOM 796 O O . THR A 1 100 ? 0.352 1.344 -5.195 1.00 95.75 100 THR A O 1
ATOM 799 N N . GLU A 1 101 ? 0.828 2.626 -3.418 1.00 95.62 101 GLU A N 1
ATOM 800 C CA . GLU A 1 101 ? 1.761 3.508 -4.117 1.00 95.62 101 GLU A CA 1
ATOM 801 C C . GLU A 1 101 ? 3.035 2.762 -4.529 1.00 95.62 101 GLU A C 1
ATOM 803 O O . GLU A 1 101 ? 3.397 2.777 -5.707 1.00 95.62 101 GLU A O 1
ATOM 808 N N . CYS A 1 102 ? 3.639 2.002 -3.611 1.00 95.19 102 CYS A N 1
ATOM 809 C CA . CYS A 1 102 ? 4.771 1.126 -3.916 1.00 95.19 102 CYS A CA 1
ATOM 810 C C . CYS A 1 102 ? 4.440 0.137 -5.043 1.00 95.19 102 CYS A C 1
ATOM 812 O O . CYS A 1 102 ? 5.248 -0.061 -5.948 1.00 95.19 102 CYS A O 1
ATOM 814 N N . SER A 1 103 ? 3.235 -0.441 -5.041 1.00 96.50 103 SER A N 1
ATOM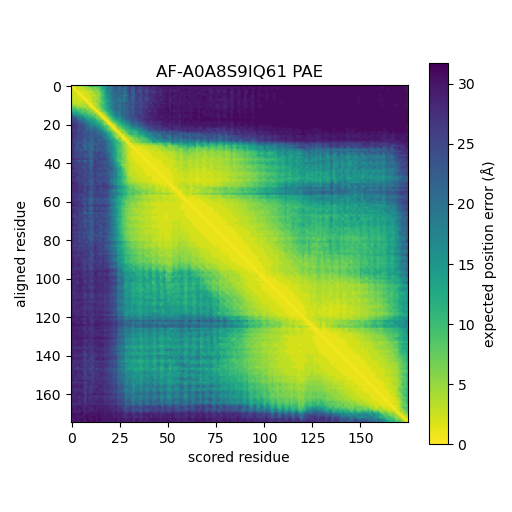 815 C CA . SER A 1 103 ? 2.795 -1.369 -6.093 1.00 96.50 103 SER A CA 1
ATOM 816 C C . SER A 1 103 ? 2.663 -0.686 -7.461 1.00 96.50 103 SER A C 1
ATOM 818 O O . SER A 1 103 ? 3.020 -1.271 -8.484 1.00 96.50 103 SER A O 1
ATOM 820 N N . LYS A 1 104 ? 2.184 0.568 -7.503 1.00 97.12 104 LYS A N 1
ATOM 821 C CA . LYS A 1 104 ? 2.126 1.365 -8.742 1.00 97.12 104 LYS A CA 1
ATOM 822 C C . LYS A 1 104 ? 3.525 1.661 -9.280 1.00 97.12 104 LYS A C 1
ATOM 824 O O . LYS A 1 104 ? 3.754 1.496 -10.477 1.00 97.12 104 LYS A O 1
ATOM 829 N N . LEU A 1 105 ? 4.448 2.066 -8.405 1.00 97.12 105 LEU A N 1
ATOM 830 C CA . LEU A 1 105 ? 5.839 2.333 -8.775 1.00 97.12 105 LEU A CA 1
ATOM 831 C C . LEU A 1 105 ? 6.530 1.072 -9.300 1.00 97.12 105 LEU A C 1
ATOM 833 O O . LEU A 1 105 ? 7.173 1.131 -10.345 1.00 97.12 105 LEU A O 1
ATOM 837 N N . LEU A 1 106 ? 6.332 -0.074 -8.642 1.00 97.38 106 LEU A N 1
ATOM 838 C CA . LEU A 1 106 ? 6.882 -1.355 -9.087 1.00 97.38 106 LEU A CA 1
ATOM 839 C C . LEU A 1 106 ? 6.371 -1.734 -10.483 1.00 97.38 106 LEU A C 1
ATOM 841 O O . LEU A 1 106 ? 7.161 -2.054 -11.364 1.00 97.38 106 LEU A O 1
ATOM 845 N N . ARG A 1 107 ? 5.063 -1.593 -10.732 1.00 97.56 107 ARG A N 1
ATOM 846 C CA . ARG A 1 107 ? 4.489 -1.826 -12.064 1.00 97.56 107 ARG A CA 1
ATOM 847 C C . ARG A 1 107 ? 5.080 -0.888 -13.123 1.00 97.56 107 ARG A C 1
ATOM 849 O O . ARG A 1 107 ? 5.272 -1.306 -14.262 1.00 97.56 107 ARG A O 1
ATOM 856 N N . MET A 1 108 ? 5.345 0.372 -12.778 1.00 97.69 108 MET A N 1
ATOM 857 C CA . MET A 1 108 ? 5.962 1.322 -13.708 1.00 97.69 108 MET A CA 1
ATOM 858 C C . MET A 1 108 ? 7.410 0.935 -14.028 1.00 97.69 108 MET A C 1
ATOM 860 O O . MET A 1 108 ? 7.799 0.980 -15.194 1.00 97.69 108 MET A O 1
ATOM 864 N N . ILE A 1 109 ? 8.171 0.489 -13.023 1.00 97.56 109 ILE A N 1
ATOM 865 C CA . ILE A 1 109 ? 9.518 -0.063 -13.206 1.00 97.56 109 ILE A CA 1
ATOM 866 C C . ILE A 1 109 ? 9.473 -1.270 -14.146 1.00 97.56 109 ILE A C 1
ATOM 868 O O . ILE A 1 109 ? 10.230 -1.286 -15.110 1.00 97.56 109 ILE A O 1
ATOM 872 N N . ASP A 1 110 ? 8.560 -2.221 -13.942 1.00 96.94 110 ASP A N 1
ATOM 873 C CA . ASP A 1 110 ? 8.443 -3.408 -14.801 1.00 96.94 110 ASP A CA 1
ATOM 874 C C . ASP A 1 110 ? 8.178 -3.043 -16.269 1.00 96.94 110 ASP A C 1
ATOM 876 O O . ASP A 1 110 ? 8.759 -3.630 -17.184 1.00 96.94 110 ASP A O 1
ATOM 880 N N . VAL A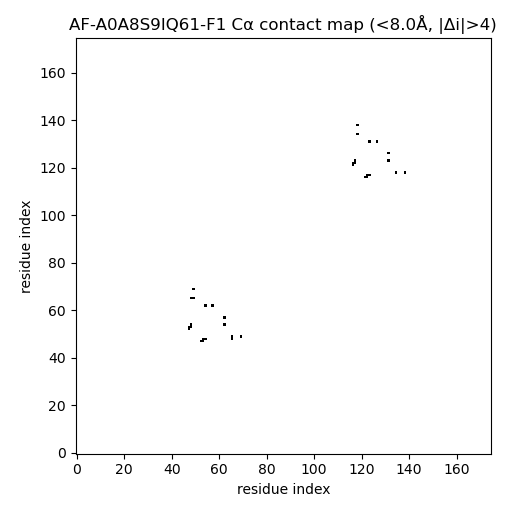 1 111 ? 7.305 -2.058 -16.514 1.00 95.44 111 VAL A N 1
ATOM 881 C CA . VAL A 1 111 ? 7.010 -1.568 -17.871 1.00 95.44 111 VAL A CA 1
ATOM 882 C C . VAL A 1 111 ? 8.239 -0.901 -18.490 1.00 95.44 111 VAL A C 1
ATOM 884 O O . VAL A 1 111 ? 8.584 -1.198 -19.633 1.00 95.44 111 VAL A O 1
ATOM 887 N N . MET A 1 112 ? 8.928 -0.035 -17.743 1.00 96.44 112 MET A N 1
ATOM 888 C CA . MET A 1 112 ? 10.149 0.622 -18.220 1.00 96.44 112 MET A CA 1
ATOM 889 C C . MET A 1 112 ? 11.268 -0.388 -18.486 1.00 96.44 112 MET A C 1
ATOM 891 O O . MET A 1 112 ? 11.945 -0.297 -19.504 1.00 96.44 112 MET A O 1
ATOM 895 N N . GLN A 1 113 ? 11.438 -1.383 -17.616 1.00 96.31 113 GLN A N 1
ATOM 896 C CA . GLN A 1 113 ? 12.419 -2.450 -17.789 1.00 96.31 113 GLN A CA 1
ATOM 897 C C . GLN A 1 113 ? 12.125 -3.298 -19.027 1.00 96.31 113 GLN A C 1
ATOM 899 O O . GLN A 1 113 ? 13.052 -3.588 -19.778 1.00 96.31 113 GLN A O 1
ATOM 904 N N . ARG A 1 114 ? 10.859 -3.655 -19.285 1.00 94.25 114 ARG A N 1
ATOM 905 C CA . ARG A 1 114 ? 10.464 -4.324 -20.539 1.00 94.25 114 ARG A CA 1
ATOM 906 C C . ARG A 1 114 ? 10.813 -3.479 -21.758 1.00 94.25 114 ARG A C 1
ATOM 908 O O . ARG A 1 114 ? 11.449 -3.972 -22.678 1.00 94.25 114 ARG A O 1
ATOM 915 N N . SER A 1 115 ? 10.469 -2.191 -21.738 1.00 94.12 115 SER A N 1
ATOM 916 C CA . SER A 1 115 ? 10.809 -1.277 -22.834 1.00 94.12 115 SER A CA 1
ATOM 917 C C . SER A 1 115 ? 12.322 -1.184 -23.069 1.00 94.12 115 SER A C 1
ATOM 919 O O . SER A 1 115 ? 12.758 -1.211 -24.217 1.00 94.12 115 SER A O 1
ATOM 921 N N . LEU A 1 116 ? 13.130 -1.139 -22.003 1.00 95.19 116 LEU A N 1
ATOM 922 C CA . LEU A 1 116 ? 14.592 -1.168 -22.105 1.00 95.19 116 LEU A CA 1
ATOM 923 C C . LEU A 1 116 ? 15.111 -2.476 -22.712 1.00 95.19 116 LEU A C 1
ATOM 925 O O . LEU A 1 116 ? 15.999 -2.425 -23.557 1.00 95.19 116 LEU A O 1
ATOM 929 N N . ARG A 1 117 ? 14.549 -3.629 -22.328 1.00 95.56 117 ARG A N 1
ATOM 930 C CA . ARG A 1 117 ? 14.894 -4.922 -22.940 1.00 95.56 117 ARG A CA 1
ATOM 931 C C . ARG A 1 117 ? 14.611 -4.919 -24.438 1.00 95.56 117 ARG A C 1
ATOM 933 O O . ARG A 1 117 ? 15.508 -5.216 -25.219 1.00 95.56 117 ARG A O 1
ATOM 940 N N . HIS A 1 118 ? 13.431 -4.459 -24.846 1.00 94.56 118 HIS A N 1
ATOM 941 C CA . HIS A 1 118 ? 13.087 -4.338 -26.263 1.00 94.56 118 HIS A CA 1
ATOM 942 C C . HIS A 1 118 ? 14.044 -3.410 -27.022 1.00 94.56 118 HIS A C 1
ATOM 944 O O . HIS A 1 118 ? 14.520 -3.768 -28.096 1.00 94.56 118 HIS A O 1
ATOM 950 N N . LEU A 1 119 ? 14.401 -2.253 -26.451 1.00 93.75 119 LEU A N 1
ATOM 951 C CA . LEU A 1 119 ? 15.390 -1.338 -27.039 1.00 93.75 119 LEU A CA 1
ATOM 952 C C . LEU A 1 119 ? 16.790 -1.961 -27.165 1.00 93.75 119 LEU A C 1
ATOM 954 O O . LEU A 1 119 ? 17.527 -1.609 -28.084 1.00 93.75 119 LEU A O 1
ATOM 958 N N . ASN A 1 120 ? 17.145 -2.888 -26.275 1.00 94.44 120 ASN A N 1
ATOM 959 C CA . ASN A 1 120 ? 18.387 -3.660 -26.345 1.00 94.44 120 ASN A CA 1
ATOM 960 C C . ASN A 1 120 ? 18.320 -4.837 -27.333 1.00 94.44 120 ASN A C 1
ATOM 962 O O . ASN A 1 120 ? 19.319 -5.529 -27.518 1.00 94.44 120 ASN A O 1
ATOM 966 N N . GLY A 1 121 ? 17.175 -5.065 -27.981 1.00 92.94 121 GLY A N 1
ATOM 967 C CA . GLY A 1 121 ? 16.968 -6.197 -28.881 1.00 92.94 121 GLY A CA 1
ATOM 968 C C . GLY A 1 121 ? 16.593 -7.500 -28.168 1.00 92.94 121 GLY A C 1
ATOM 969 O O . GLY A 1 121 ? 16.639 -8.561 -28.783 1.00 92.94 121 GLY A O 1
ATOM 970 N N . GLU A 1 122 ? 16.210 -7.442 -26.892 1.00 94.75 122 GLU A N 1
ATOM 971 C CA . GLU A 1 122 ? 15.769 -8.590 -26.094 1.00 94.75 122 GLU A CA 1
ATOM 972 C C . GLU A 1 122 ? 14.230 -8.704 -26.070 1.00 94.75 122 GLU A C 1
ATOM 974 O O . GLU A 1 122 ? 13.514 -7.700 -26.081 1.00 94.75 122 GLU A O 1
ATOM 979 N N . GLU A 1 123 ? 13.701 -9.934 -26.003 1.00 90.44 123 GLU A N 1
ATOM 980 C CA . GLU A 1 123 ? 12.250 -10.223 -25.921 1.00 90.44 123 GLU A CA 1
ATOM 981 C C . GLU A 1 123 ? 11.409 -9.570 -27.044 1.00 90.44 123 GLU A C 1
ATOM 983 O O . GLU A 1 123 ? 10.222 -9.297 -26.875 1.00 90.44 123 GLU A O 1
ATOM 988 N N . VAL A 1 124 ? 12.023 -9.306 -28.199 1.00 91.75 124 VAL A N 1
ATOM 989 C CA . VAL A 1 124 ? 11.408 -8.602 -29.338 1.00 91.75 124 VAL A CA 1
ATOM 990 C C . VAL A 1 124 ? 10.368 -9.474 -30.052 1.00 91.75 124 VAL A C 1
ATOM 992 O O . VAL A 1 124 ? 9.398 -8.955 -30.597 1.00 91.75 124 VAL A O 1
ATOM 995 N N . ASP A 1 125 ? 10.510 -10.798 -29.966 1.00 91.88 125 ASP A N 1
ATOM 996 C CA . ASP A 1 125 ? 9.604 -11.783 -30.575 1.00 91.88 125 ASP A CA 1
ATOM 997 C C . ASP A 1 125 ? 8.155 -11.678 -30.070 1.00 91.88 125 ASP A C 1
ATOM 999 O O . ASP A 1 125 ? 7.223 -12.124 -30.737 1.00 91.88 125 ASP A O 1
ATOM 1003 N N . ALA A 1 126 ? 7.954 -11.101 -28.881 1.00 90.50 126 ALA A N 1
ATOM 1004 C CA . ALA A 1 126 ? 6.637 -10.925 -28.275 1.00 90.50 126 ALA A CA 1
ATOM 1005 C C . ALA A 1 126 ? 5.893 -9.671 -28.773 1.00 90.50 126 ALA A C 1
ATOM 1007 O O . ALA A 1 126 ? 4.723 -9.489 -28.434 1.00 90.50 126 ALA A O 1
ATOM 1008 N N . LEU A 1 127 ? 6.556 -8.799 -29.540 1.00 93.62 127 LEU A N 1
ATOM 1009 C CA . LEU A 1 127 ? 5.989 -7.544 -30.026 1.00 93.62 127 LEU A CA 1
ATOM 1010 C C . LEU A 1 127 ? 5.208 -7.742 -31.326 1.00 93.62 127 LEU A C 1
ATOM 1012 O O . LEU A 1 127 ? 5.560 -8.542 -32.194 1.00 93.62 127 LEU A O 1
ATOM 1016 N N . SER A 1 128 ? 4.146 -6.961 -31.494 1.00 96.00 128 SER A N 1
ATOM 1017 C CA . SER A 1 128 ? 3.411 -6.904 -32.754 1.00 96.00 128 SER A CA 1
ATOM 1018 C C . SER A 1 128 ? 4.219 -6.194 -33.845 1.00 96.00 128 SER A C 1
ATOM 1020 O O . SER A 1 128 ? 5.065 -5.346 -33.570 1.00 96.00 128 SER A O 1
ATOM 1022 N N . ILE A 1 129 ? 3.896 -6.465 -35.115 1.00 96.56 129 ILE A N 1
ATOM 1023 C CA . ILE A 1 129 ? 4.546 -5.822 -36.275 1.00 96.56 129 ILE A CA 1
ATOM 1024 C C . ILE A 1 129 ? 4.533 -4.292 -36.161 1.00 96.56 129 ILE A C 1
ATOM 1026 O O . ILE A 1 129 ? 5.508 -3.640 -36.521 1.00 96.56 129 ILE A O 1
ATOM 1030 N N . ARG A 1 130 ? 3.445 -3.711 -35.645 1.00 97.50 130 ARG A N 1
ATOM 1031 C CA . ARG A 1 130 ? 3.335 -2.259 -35.476 1.00 97.50 130 ARG A CA 1
ATOM 1032 C C . ARG A 1 130 ? 4.301 -1.736 -34.413 1.00 97.50 130 ARG A C 1
ATOM 1034 O O . ARG A 1 130 ? 5.013 -0.776 -34.668 1.00 97.50 130 ARG A O 1
ATOM 1041 N N . GLU A 1 131 ? 4.360 -2.399 -33.261 1.00 95.12 131 GLU A N 1
ATOM 1042 C CA . GLU A 1 131 ? 5.288 -2.042 -32.180 1.00 95.12 131 GLU A CA 1
ATOM 1043 C C . GLU A 1 131 ? 6.748 -2.200 -32.617 1.00 95.12 131 GLU A C 1
ATOM 1045 O O . GLU A 1 131 ? 7.591 -1.381 -32.261 1.00 95.12 131 GLU A O 1
ATOM 1050 N N . LEU A 1 132 ? 7.042 -3.210 -33.440 1.00 96.56 132 LEU A N 1
ATOM 1051 C CA . LEU A 1 132 ? 8.360 -3.402 -34.042 1.00 96.56 132 LEU A CA 1
ATOM 1052 C C . LEU A 1 132 ? 8.734 -2.269 -35.001 1.00 96.56 132 LEU A C 1
ATOM 1054 O O . LEU A 1 132 ? 9.856 -1.777 -34.939 1.00 96.56 132 LEU A O 1
ATOM 1058 N N . GLN A 1 133 ? 7.804 -1.828 -35.852 1.00 97.50 133 GLN A N 1
ATOM 1059 C CA . GLN A 1 133 ? 8.022 -0.690 -36.752 1.00 97.50 133 GLN A CA 1
ATOM 1060 C C . GLN A 1 133 ? 8.279 0.608 -35.975 1.00 97.50 133 GLN A C 1
ATOM 1062 O O . GLN A 1 133 ? 9.194 1.363 -36.310 1.00 97.50 133 GLN A O 1
ATOM 1067 N N . ASP A 1 134 ? 7.507 0.852 -34.914 1.00 96.69 134 ASP A N 1
ATOM 1068 C CA . ASP A 1 134 ? 7.687 2.022 -34.052 1.00 96.69 134 ASP A CA 1
ATOM 1069 C C . ASP A 1 134 ? 9.054 1.981 -33.343 1.00 96.69 134 ASP A C 1
ATOM 1071 O O . ASP A 1 134 ? 9.779 2.983 -33.304 1.00 96.69 134 ASP A O 1
ATOM 1075 N N . LEU A 1 135 ? 9.445 0.806 -32.837 1.00 96.56 135 LEU A N 1
ATOM 1076 C CA . LEU A 1 135 ? 10.738 0.578 -32.194 1.00 96.56 135 LEU A CA 1
ATOM 1077 C C . LEU A 1 135 ? 11.907 0.766 -33.173 1.00 96.56 135 LEU A C 1
ATOM 1079 O O . LEU A 1 135 ? 12.889 1.433 -32.840 1.00 96.56 135 LEU A O 1
ATOM 1083 N N . GLU A 1 136 ? 11.800 0.230 -34.390 1.00 97.06 136 GLU A N 1
ATOM 1084 C CA . GLU A 1 136 ? 12.792 0.402 -35.455 1.00 97.06 136 GLU A CA 1
ATOM 1085 C C . GLU A 1 136 ? 12.978 1.887 -35.793 1.00 97.06 136 GLU A C 1
ATOM 1087 O O . GLU A 1 136 ? 14.106 2.391 -35.804 1.00 97.06 136 GLU A O 1
ATOM 1092 N N . MET A 1 137 ? 11.877 2.619 -35.987 1.00 97.88 137 MET A N 1
ATOM 1093 C CA . MET A 1 137 ? 11.908 4.057 -36.25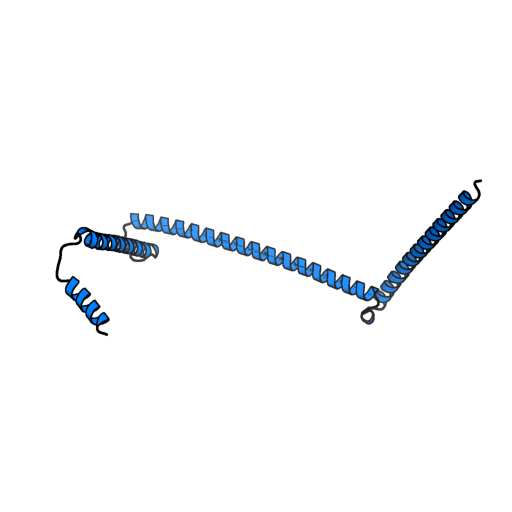5 1.00 97.88 137 MET A CA 1
ATOM 1094 C C . MET A 1 137 ? 12.572 4.834 -35.105 1.00 97.88 137 MET A C 1
ATOM 1096 O O . MET A 1 137 ? 13.381 5.746 -35.334 1.00 97.88 137 MET A O 1
ATOM 1100 N N . GLN A 1 138 ? 12.272 4.472 -33.856 1.00 97.50 138 GLN A N 1
ATOM 1101 C CA . GLN A 1 138 ? 12.882 5.079 -32.674 1.00 97.50 138 GLN A CA 1
ATOM 1102 C C . GLN A 1 138 ? 14.395 4.815 -32.601 1.00 97.50 138 GLN A C 1
ATOM 1104 O O . GLN A 1 138 ? 15.175 5.730 -32.300 1.00 97.50 138 GLN A O 1
ATOM 1109 N N . LEU A 1 139 ? 14.829 3.587 -32.881 1.00 97.19 139 LEU A N 1
ATOM 1110 C CA . LEU A 1 139 ? 16.239 3.208 -32.858 1.00 97.19 139 LEU A CA 1
ATOM 1111 C C . LEU A 1 139 ? 17.021 3.878 -33.991 1.00 97.19 139 LEU A C 1
ATOM 1113 O O . LEU A 1 139 ? 18.078 4.454 -33.730 1.00 97.19 139 LEU A O 1
ATOM 1117 N N . ASP A 1 140 ? 16.501 3.891 -35.220 1.00 98.38 140 ASP A N 1
ATOM 1118 C CA . ASP A 1 140 ? 17.167 4.517 -36.368 1.00 98.38 140 ASP A CA 1
ATOM 1119 C C . ASP A 1 140 ? 17.339 6.032 -36.170 1.00 98.38 140 ASP A C 1
ATOM 1121 O O . ASP A 1 140 ? 18.432 6.585 -36.350 1.00 98.38 140 ASP A O 1
ATOM 1125 N N . THR A 1 141 ? 16.290 6.718 -35.704 1.00 98.12 141 THR A N 1
ATOM 1126 C CA . THR A 1 141 ? 16.371 8.154 -35.395 1.00 98.12 141 THR A CA 1
ATOM 1127 C C . THR A 1 141 ? 17.389 8.448 -34.294 1.00 98.12 141 THR A C 1
ATOM 1129 O O . THR A 1 141 ? 18.200 9.373 -34.427 1.00 98.12 141 THR A O 1
ATOM 1132 N N . SER A 1 142 ? 17.402 7.651 -33.226 1.00 98.12 142 SER A N 1
ATOM 1133 C CA . SER A 1 142 ? 18.364 7.793 -32.129 1.00 98.12 142 SER A CA 1
ATOM 1134 C C . SER A 1 142 ? 19.797 7.507 -32.589 1.00 98.12 142 SER A C 1
ATOM 1136 O O . SER A 1 142 ? 20.712 8.277 -32.292 1.00 98.12 142 SER A O 1
ATOM 1138 N N . LEU A 1 143 ? 20.000 6.465 -33.395 1.00 98.31 143 LEU A N 1
ATOM 1139 C CA . LEU A 1 143 ? 21.298 6.089 -33.949 1.00 98.31 143 LEU A CA 1
ATOM 1140 C C . LEU A 1 143 ? 21.864 7.177 -34.868 1.00 98.31 143 LEU A C 1
ATOM 1142 O O . LEU A 1 143 ? 23.047 7.515 -34.763 1.00 98.31 143 LEU A O 1
ATOM 1146 N N . LYS A 1 144 ? 21.028 7.771 -35.730 1.00 98.56 144 LYS A N 1
ATOM 1147 C CA . LYS A 1 144 ? 21.399 8.913 -36.581 1.00 98.56 144 LYS A CA 1
ATOM 1148 C C . LYS A 1 144 ? 21.896 10.096 -35.749 1.00 98.56 144 LYS A C 1
ATOM 1150 O O . LYS A 1 144 ? 22.973 10.627 -36.033 1.00 98.56 144 LYS A O 1
ATOM 1155 N N . ARG A 1 145 ? 21.166 10.476 -34.690 1.00 98.50 145 ARG A N 1
ATOM 1156 C CA . ARG A 1 145 ? 21.565 11.564 -33.773 1.00 98.50 145 ARG 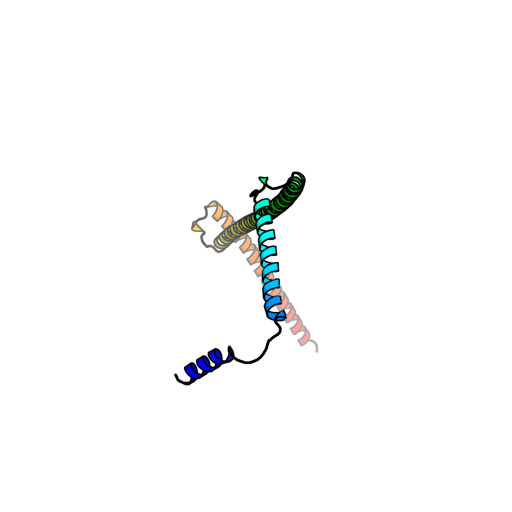A CA 1
ATOM 1157 C C . ARG A 1 145 ? 22.900 11.265 -33.090 1.00 98.50 145 ARG A C 1
ATOM 1159 O O . ARG A 1 145 ? 23.802 12.101 -33.123 1.00 98.50 145 ARG A O 1
ATOM 1166 N N . THR A 1 146 ? 23.057 10.062 -32.541 1.00 98.44 146 THR A N 1
ATOM 1167 C CA . THR A 1 146 ? 24.287 9.639 -31.854 1.00 98.44 146 THR A CA 1
ATOM 1168 C C . THR A 1 146 ? 25.488 9.633 -32.797 1.00 98.44 146 THR A C 1
ATOM 1170 O O . THR A 1 146 ? 26.541 10.175 -32.460 1.00 98.44 146 THR A O 1
ATOM 1173 N N . ARG A 1 147 ? 25.342 9.085 -34.011 1.00 98.56 147 ARG A N 1
ATOM 1174 C CA . ARG A 1 147 ? 26.403 9.088 -35.032 1.00 98.56 147 ARG A CA 1
ATOM 1175 C C . ARG A 1 147 ? 26.791 10.507 -35.443 1.00 98.56 147 ARG A C 1
ATOM 1177 O O . ARG A 1 147 ? 27.982 10.797 -35.517 1.00 98.56 147 ARG A O 1
ATOM 1184 N N . SER A 1 148 ? 25.811 11.386 -35.651 1.00 98.56 148 SER A N 1
ATOM 1185 C CA . SER A 1 148 ? 26.054 12.795 -35.976 1.00 98.56 148 SER A CA 1
ATOM 1186 C C . SER A 1 148 ? 26.862 13.496 -34.880 1.00 98.56 148 SER A C 1
ATOM 1188 O O . SER A 1 148 ? 27.923 14.057 -35.156 1.00 98.56 148 SER A O 1
ATOM 1190 N N . ARG A 1 149 ? 26.444 13.365 -33.612 1.00 98.44 149 ARG A N 1
ATOM 1191 C CA . ARG A 1 149 ? 27.163 13.958 -32.475 1.00 98.44 149 ARG A CA 1
ATOM 1192 C C . ARG A 1 149 ? 28.578 13.404 -32.335 1.00 98.44 149 ARG A C 1
ATOM 1194 O O . ARG A 1 149 ? 29.515 14.170 -32.124 1.00 98.44 149 ARG A O 1
ATOM 1201 N N . LYS A 1 150 ? 28.743 12.088 -32.489 1.00 98.50 150 LYS A N 1
ATOM 1202 C CA . LYS A 1 150 ? 30.055 11.433 -32.465 1.00 98.50 150 LYS A CA 1
ATOM 1203 C C . LYS A 1 150 ? 30.981 12.016 -33.538 1.00 98.50 150 LYS A C 1
ATOM 1205 O O . LYS A 1 150 ? 32.125 12.346 -33.245 1.00 98.50 150 LYS A O 1
ATOM 1210 N N . ASN A 1 151 ? 30.483 12.177 -34.762 1.00 98.38 151 ASN A N 1
ATOM 1211 C CA . ASN A 1 151 ? 31.256 12.744 -35.865 1.00 98.38 151 ASN A CA 1
ATOM 1212 C C . ASN A 1 151 ? 31.621 14.211 -35.606 1.00 98.38 151 ASN A C 1
ATOM 1214 O O . ASN A 1 151 ? 32.762 14.602 -35.834 1.00 98.38 151 ASN A O 1
ATOM 1218 N N . GLN A 1 152 ? 30.691 15.004 -35.069 1.00 98.25 152 GLN A N 1
ATOM 1219 C CA . GLN A 1 152 ? 30.951 16.392 -34.692 1.00 98.25 152 GLN A CA 1
ATOM 1220 C C . GLN A 1 152 ? 32.090 16.499 -33.665 1.00 98.25 152 GLN A C 1
ATOM 1222 O O . GLN A 1 152 ? 33.031 17.260 -33.874 1.00 98.25 152 GLN A O 1
ATOM 1227 N N . LEU A 1 153 ? 32.053 15.687 -32.601 1.00 98.19 153 LEU A N 1
ATOM 1228 C CA . LEU A 1 153 ? 33.107 15.657 -31.581 1.00 98.19 153 LEU A CA 1
ATOM 1229 C C . LEU A 1 153 ? 34.470 15.252 -32.160 1.00 98.19 153 LEU A C 1
ATOM 1231 O O . LEU A 1 153 ? 35.500 15.798 -31.759 1.00 98.19 153 LEU A O 1
ATOM 1235 N N . MET A 1 154 ? 34.497 14.327 -33.125 1.00 98.00 154 MET A N 1
ATOM 1236 C CA . MET A 1 154 ? 35.736 13.973 -33.824 1.00 98.00 154 MET A CA 1
ATOM 1237 C C . MET A 1 154 ? 36.292 15.157 -34.621 1.00 98.00 154 MET A C 1
ATOM 1239 O O . MET A 1 154 ? 37.487 15.434 -34.547 1.00 98.00 154 MET A O 1
ATOM 1243 N N . VAL A 1 155 ? 35.438 15.884 -35.347 1.00 97.88 155 VAL A N 1
ATOM 1244 C CA . VAL A 1 155 ? 35.843 17.071 -36.118 1.00 97.88 155 VAL A CA 1
ATOM 1245 C C . VAL A 1 155 ? 36.379 18.170 -35.199 1.00 97.88 155 VAL A C 1
ATOM 1247 O O . VAL A 1 155 ? 37.447 18.721 -35.468 1.00 97.88 155 VAL A O 1
ATOM 1250 N N . GLU A 1 156 ? 35.686 18.451 -34.094 1.00 97.81 156 GLU A N 1
ATOM 1251 C CA . GLU A 1 156 ? 36.126 19.408 -33.071 1.00 97.81 156 GLU A CA 1
ATOM 1252 C C . GLU A 1 156 ? 37.498 19.015 -32.493 1.00 97.81 156 GLU A C 1
ATOM 1254 O O . GLU A 1 156 ? 38.401 19.851 -32.413 1.00 97.81 156 GLU A O 1
ATOM 1259 N N . SER A 1 157 ? 37.696 17.731 -32.176 1.00 97.38 157 SER A N 1
ATOM 1260 C CA . SER A 1 157 ? 38.972 17.206 -31.664 1.00 97.38 157 SER A CA 1
ATOM 1261 C C . SER A 1 157 ? 40.112 17.367 -32.677 1.00 97.38 157 SER A C 1
ATOM 1263 O O . SER A 1 157 ? 41.196 17.840 -32.330 1.00 97.38 157 SER A O 1
ATOM 1265 N N . ILE A 1 158 ? 39.866 17.038 -33.951 1.00 97.69 158 ILE A N 1
ATOM 1266 C CA . ILE A 1 158 ? 40.842 17.224 -35.034 1.00 97.69 158 ILE A CA 1
ATOM 1267 C C . ILE A 1 158 ? 41.209 18.706 -35.173 1.00 97.69 158 ILE A C 1
ATOM 1269 O O . ILE A 1 158 ? 42.387 19.0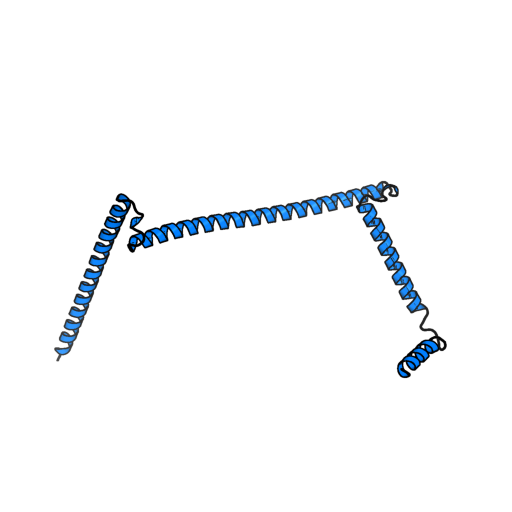38 -35.314 1.00 97.69 158 ILE A O 1
ATOM 1273 N N . ALA A 1 159 ? 40.228 19.609 -35.116 1.00 97.12 159 ALA A N 1
ATOM 1274 C CA . ALA A 1 159 ? 40.466 21.047 -35.212 1.00 97.12 159 ALA A CA 1
ATOM 1275 C C . ALA A 1 159 ? 41.329 21.567 -34.049 1.00 97.12 159 ALA A C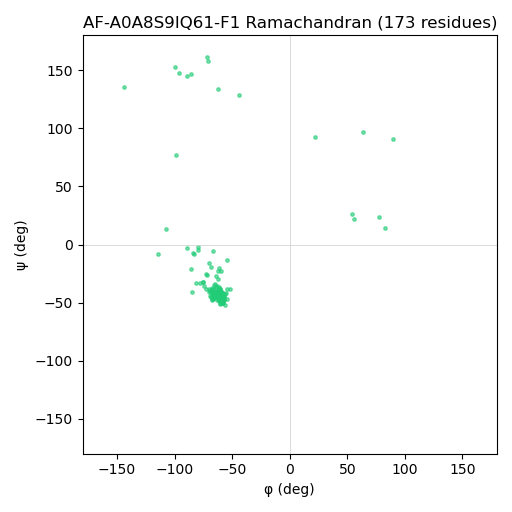 1
ATOM 1277 O O . ALA A 1 159 ? 42.263 22.341 -34.272 1.00 97.12 159 ALA A O 1
ATOM 1278 N N . GLN A 1 160 ? 41.072 21.103 -32.821 1.00 96.44 160 GLN A N 1
ATOM 1279 C CA . GLN A 1 160 ? 41.883 21.450 -31.650 1.00 96.44 160 GLN A CA 1
ATOM 1280 C C . GLN A 1 160 ? 43.332 20.971 -31.784 1.00 96.44 160 GLN A C 1
ATOM 1282 O O . GLN A 1 160 ? 44.257 21.737 -31.504 1.00 96.44 160 GLN A O 1
ATOM 1287 N N . LEU A 1 161 ? 43.545 19.731 -32.237 1.00 96.25 161 LEU A N 1
ATOM 1288 C CA . LEU A 1 161 ? 44.888 19.192 -32.461 1.00 96.25 161 LEU A CA 1
ATOM 1289 C C . LEU A 1 161 ? 45.635 19.980 -33.539 1.00 96.25 161 LEU A C 1
ATOM 1291 O O . LEU A 1 161 ? 46.773 20.384 -33.310 1.00 96.25 161 LEU A O 1
ATOM 1295 N N . LYS A 1 162 ? 44.981 20.286 -34.667 1.00 95.38 162 LYS A N 1
ATOM 1296 C CA . LYS A 1 162 ? 45.561 21.134 -35.721 1.00 95.38 162 LYS A CA 1
ATOM 1297 C C . LYS A 1 162 ? 45.979 22.503 -35.181 1.00 95.38 162 LYS A C 1
ATOM 1299 O O . LYS A 1 162 ? 47.082 22.955 -35.470 1.00 95.38 162 LYS A O 1
ATOM 1304 N N . LYS A 1 163 ? 45.140 23.142 -34.356 1.00 95.06 163 LYS A N 1
ATOM 1305 C CA . LYS A 1 163 ? 45.463 24.435 -33.731 1.00 95.06 163 LYS A CA 1
ATOM 1306 C C . LYS A 1 163 ? 46.680 24.342 -32.808 1.00 95.06 163 LYS A C 1
ATOM 1308 O O . LYS A 1 163 ? 47.531 25.224 -32.861 1.00 95.06 163 LYS A O 1
ATOM 1313 N N . LYS A 1 164 ? 46.781 23.285 -31.991 1.00 94.31 164 LYS A N 1
ATOM 1314 C CA . LYS A 1 164 ? 47.960 23.047 -31.143 1.00 94.31 164 LYS A CA 1
ATOM 1315 C C . LYS A 1 164 ? 49.216 22.885 -31.989 1.00 94.31 164 LYS A C 1
ATOM 1317 O O . LYS A 1 164 ? 50.183 23.578 -31.724 1.00 94.31 164 LYS A O 1
ATOM 1322 N N . VAL A 1 165 ? 49.190 22.030 -33.014 1.00 94.12 165 VAL A N 1
ATOM 1323 C CA . VAL A 1 165 ? 50.339 21.817 -33.915 1.00 94.12 165 VAL A CA 1
ATOM 1324 C C . VAL A 1 165 ? 50.813 23.139 -34.520 1.00 94.12 165 VAL A C 1
ATOM 1326 O O . VAL A 1 165 ? 51.996 23.440 -34.455 1.00 94.12 165 VAL A O 1
ATOM 1329 N N . ILE A 1 166 ? 49.894 23.967 -35.027 1.00 92.00 166 ILE A N 1
ATOM 1330 C CA . ILE A 1 166 ? 50.232 25.295 -35.564 1.00 92.00 166 ILE A CA 1
ATOM 1331 C C . ILE A 1 166 ? 50.899 26.181 -34.505 1.00 92.00 166 ILE A C 1
ATOM 1333 O O . ILE A 1 166 ? 51.846 26.8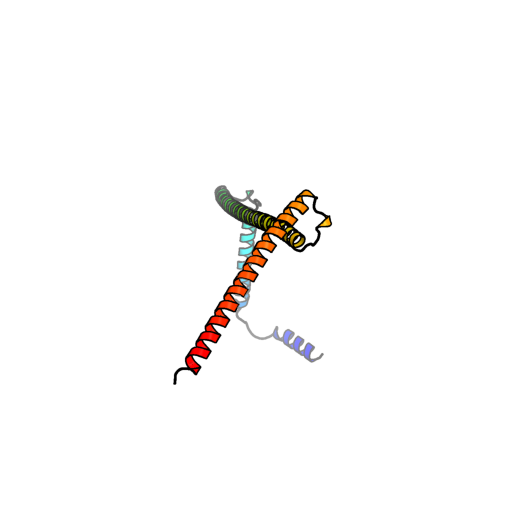87 -34.826 1.00 92.00 166 ILE A O 1
ATOM 1337 N N . TYR A 1 167 ? 50.411 26.158 -33.262 1.00 88.75 167 TYR A N 1
ATOM 1338 C CA . TYR A 1 167 ? 50.998 26.929 -32.167 1.00 88.75 167 TYR A CA 1
ATOM 1339 C C . TYR A 1 167 ? 52.436 26.476 -31.859 1.00 88.75 167 TYR A C 1
ATOM 1341 O O . TYR A 1 167 ? 53.328 27.315 -31.840 1.00 88.75 167 TYR A O 1
ATOM 1349 N N . TRP A 1 168 ? 52.677 25.164 -31.735 1.00 83.81 168 TRP A N 1
ATOM 1350 C CA . TRP A 1 168 ? 54.021 24.603 -31.523 1.00 83.81 168 TRP A CA 1
ATOM 1351 C C . TRP A 1 168 ? 54.998 25.002 -32.638 1.00 83.81 168 TRP A C 1
ATOM 1353 O O . TRP A 1 168 ? 56.074 25.515 -32.359 1.00 83.81 168 TRP A O 1
ATOM 1363 N N . PHE A 1 169 ? 54.588 24.876 -33.904 1.00 82.81 169 PHE A N 1
ATOM 1364 C CA . PHE A 1 169 ? 55.419 25.300 -35.036 1.00 82.81 169 PHE A CA 1
ATOM 1365 C C . PHE A 1 169 ? 55.615 26.820 -35.126 1.00 82.81 169 PHE A C 1
ATOM 1367 O O . PHE A 1 169 ? 56.524 27.266 -35.814 1.00 82.81 169 PHE A O 1
ATOM 1374 N N . ARG A 1 170 ? 54.775 27.642 -34.489 1.00 74.56 170 ARG A N 1
ATOM 1375 C CA . ARG A 1 170 ? 54.950 29.101 -34.490 1.00 74.56 170 ARG A CA 1
ATOM 1376 C C . ARG A 1 170 ? 55.982 29.555 -33.459 1.00 74.56 170 ARG A C 1
ATOM 1378 O O . ARG A 1 170 ? 56.694 30.515 -33.730 1.00 74.56 170 ARG A O 1
ATOM 1385 N N . ASP A 1 171 ? 56.070 28.854 -32.331 1.00 63.44 171 ASP A N 1
ATOM 1386 C CA . ASP A 1 171 ? 57.050 29.130 -31.277 1.00 63.44 171 ASP A CA 1
ATOM 1387 C C . ASP A 1 171 ? 58.466 28.656 -31.672 1.00 63.44 171 ASP A C 1
ATOM 1389 O O . ASP A 1 171 ? 59.439 29.338 -31.360 1.00 63.44 171 ASP A O 1
ATOM 1393 N N . ASP A 1 172 ? 58.597 27.576 -32.457 1.00 57.25 172 ASP A N 1
ATOM 1394 C CA . ASP A 1 172 ? 59.898 27.061 -32.936 1.00 57.25 172 ASP A CA 1
ATOM 1395 C C . ASP A 1 172 ? 60.596 27.952 -33.993 1.00 57.25 172 ASP A C 1
ATOM 1397 O O . ASP A 1 172 ? 61.791 27.799 -34.242 1.00 57.25 172 ASP A O 1
ATOM 1401 N N . TYR A 1 173 ? 59.881 28.899 -34.615 1.00 53.84 173 TYR A N 1
ATOM 1402 C CA . TYR A 1 173 ? 60.421 29.823 -35.631 1.00 53.84 173 TYR A CA 1
ATOM 1403 C C . TYR A 1 173 ? 60.579 31.270 -35.134 1.00 53.84 173 TYR A C 1
ATOM 1405 O O . TYR A 1 173 ? 60.793 32.176 -35.940 1.00 53.84 173 TYR A O 1
ATOM 1413 N N . SER A 1 174 ? 60.483 31.506 -33.824 1.00 52.34 174 SER A N 1
ATOM 1414 C CA . SER A 1 174 ? 60.699 32.826 -33.227 1.00 52.34 174 SER A CA 1
ATOM 1415 C C . SER A 1 174 ? 62.121 32.930 -32.652 1.00 52.34 174 SER A C 1
ATOM 1417 O O . SER A 1 174 ? 62.307 32.838 -31.440 1.00 52.34 174 SER A O 1
ATOM 1419 N N . PHE A 1 175 ? 63.114 33.112 -33.529 1.00 45.50 175 PHE A N 1
ATOM 1420 C CA . PHE A 1 175 ? 64.483 33.535 -33.195 1.00 45.50 175 PHE A CA 1
ATOM 1421 C C . PHE A 1 175 ? 64.801 34.862 -33.888 1.00 45.50 175 PHE A C 1
ATOM 1423 O O . PHE A 1 175 ? 64.383 35.020 -35.059 1.00 45.50 175 PHE A O 1
#

Organism: Brassica cretica (NCBI:txid69181)

Foldseek 3Di:
DVVVVVVVVVVVCVVPDDDDPDPCVVVVVVVVVVVVVVVVVVVVVVVCVLVVHPCVVDDPVVVVVSVVVNVVVVVVVVVVVVVVVVVVVVVVVVVVVVVVVVVVVVVVVVVVVVVVCVLVVHPVVPDDPVVVVVSVVVNVVVVVVVVVVVVVVVVVVVVVVVVVVVVVVVVVPPD

Secondary structure (DSSP, 8-state):
-HHHHHHHHHHHHTTSSS----HHHHHHHHHHHHHHHHHHHHHHHHHHHHTT-SGGGS-HHHHHHHHHHHHHHHHHHHHHHHHHHHHHHHHHHHHHHHHHHHHHHHHHHHHHHHHHHHHTT-SGGGS-HHHHHHHHHHHHHHHHHHHHHHHHHHHHHHHHHHHHHHHHHHHTT--

Solvent-accessible surface area (backbone atoms only — not comparable to full-atom values): 9873 Å² total; per-residue (Å²): 114,65,76,58,52,54,50,49,50,53,60,61,53,62,75,74,67,82,79,80,75,63,72,59,63,65,48,48,56,53,51,51,54,51,52,52,52,52,50,50,52,53,52,51,52,51,50,36,44,75,72,69,36,80,54,89,81,52,52,74,66,57,47,52,54,49,50,54,52,48,52,53,51,49,52,51,51,51,51,53,52,50,51,53,50,51,54,50,52,51,54,52,49,53,53,49,54,53,51,53,51,53,50,52,53,51,53,52,48,53,52,52,50,50,52,49,36,41,75,73,68,38,80,52,88,81,52,51,74,66,57,47,52,56,49,50,53,53,48,53,56,51,50,52,52,52,52,51,52,53,51,50,53,51,51,54,51,52,52,52,52,53,52,50,53,53,50,57,61,54,62,77,68,71,125

InterPro domains:
  IPR002487 Transcription factor, K-box [PF01486] (24-97)
  IPR002487 Transcription factor, K-box [PF01486] (99-164)
  IPR002487 Transcription factor, K-box [PS51297] (26-115)
  IPR050142 MADS-box/MEF2 Transcription Factor [PTHR48019] (5-86)